Protein AF-A0A942P314-F1 (afdb_monomer_lite)

Secondary structure (DSSP, 8-state):
--S---B-----SSSPPPPP-GGGGG-TTBS----S--EEEEEEEESSTT--EEEEEEEETTS-EEEEEEEETTTTSPPP-

Sequence (81 aa):
GTYPLYDITASPLTSGTHKFDGPEKNNPYRVLGIDEKQNYARFRFSGERNKRKLNVEFLGIKGEKLGEWSISENDLKTPKQ

pLDDT: mean 75.11, std 12.62, range [51.81, 92.0]

Radius of gyration: 14.82 Å; chains: 1; bounding box: 31×32×37 Å

Foldseek 3Di:
DQFQDADEDAAALPDFFDADDDPRVDDPRYPDDPGRFHWDWDWDWDDDVQFIKIKIFIAGNVRHTPDIDMDTPVNRDHDDD

Structure (mmCIF, N/CA/C/O backbone):
data_AF-A0A942P314-F1
#
_entry.id   AF-A0A942P314-F1
#
loop_
_atom_site.group_PDB
_atom_site.id
_atom_site.type_symbol
_atom_site.label_atom_id
_atom_site.label_alt_id
_atom_site.label_comp_id
_atom_site.label_asym_id
_atom_site.label_entity_id
_atom_site.label_seq_id
_atom_site.pdbx_PDB_ins_code
_atom_site.Cartn_x
_atom_site.Cartn_y
_atom_site.Cartn_z
_atom_site.occupancy
_atom_site.B_iso_or_equiv
_atom_site.auth_seq_id
_atom_site.auth_comp_id
_atom_site.auth_asym_id
_atom_site.auth_atom_id
_atom_site.pdbx_PDB_model_num
ATOM 1 N N . GLY A 1 1 ? -0.990 -10.780 19.480 1.00 52.47 1 GLY A N 1
ATOM 2 C CA . GLY A 1 1 ? -1.390 -9.746 18.509 1.00 52.47 1 GLY A CA 1
ATOM 3 C C . GLY A 1 1 ? -2.500 -10.315 17.663 1.00 52.47 1 GLY A C 1
ATOM 4 O O . GLY A 1 1 ? -2.332 -11.409 17.152 1.00 52.47 1 GLY A O 1
ATOM 5 N N . THR A 1 2 ? -3.641 -9.639 17.604 1.00 64.62 2 THR A N 1
ATOM 6 C CA . THR A 1 2 ? -4.906 -10.137 17.028 1.00 64.62 2 THR A CA 1
ATOM 7 C C . THR A 1 2 ? -5.432 -9.179 15.957 1.00 64.62 2 THR A C 1
ATOM 9 O O . THR A 1 2 ? -6.632 -8.923 15.874 1.00 64.62 2 THR A O 1
ATOM 12 N N . TYR A 1 3 ? -4.521 -8.571 15.195 1.00 64.50 3 TYR A N 1
ATOM 13 C CA . TYR A 1 3 ? -4.859 -7.670 14.097 1.00 64.50 3 TYR A CA 1
ATOM 14 C C . TYR A 1 3 ? -4.485 -8.314 12.755 1.00 64.50 3 TYR A C 1
ATOM 16 O O . TYR A 1 3 ? -3.485 -9.036 12.692 1.00 64.50 3 TYR A O 1
ATOM 24 N N . PRO A 1 4 ? -5.287 -8.090 11.700 1.00 70.19 4 PRO A N 1
ATOM 25 C CA . PRO A 1 4 ? -5.006 -8.617 10.370 1.00 70.19 4 PRO A CA 1
ATOM 26 C C . PRO A 1 4 ? -3.702 -8.027 9.818 1.00 70.19 4 PRO A C 1
ATOM 28 O O . PRO A 1 4 ? -3.417 -6.841 9.999 1.00 70.19 4 PRO A O 1
ATOM 31 N N . LEU A 1 5 ? -2.911 -8.869 9.152 1.00 76.06 5 LEU A N 1
ATOM 32 C CA . LEU A 1 5 ? -1.663 -8.483 8.498 1.00 76.06 5 LEU A CA 1
ATOM 33 C C . LEU A 1 5 ? -1.922 -8.340 6.995 1.00 76.06 5 LEU A C 1
ATOM 35 O O . LEU A 1 5 ? -2.498 -9.237 6.382 1.00 76.06 5 LEU A O 1
ATOM 39 N N . TYR A 1 6 ? -1.521 -7.206 6.425 1.00 78.25 6 TYR A N 1
ATOM 40 C CA . TYR A 1 6 ? -1.704 -6.894 5.006 1.00 78.25 6 TYR A CA 1
ATOM 41 C C . TYR A 1 6 ? -0.343 -6.744 4.329 1.00 78.25 6 TYR A C 1
ATOM 43 O O . TYR A 1 6 ? 0.532 -6.057 4.856 1.00 78.25 6 TYR A O 1
ATOM 51 N N . ASP A 1 7 ? -0.186 -7.349 3.154 1.00 77.38 7 ASP A N 1
ATOM 52 C CA . ASP A 1 7 ? 0.984 -7.180 2.290 1.00 77.38 7 ASP A CA 1
ATOM 53 C C . ASP A 1 7 ? 0.654 -6.174 1.174 1.00 77.38 7 ASP A C 1
ATOM 55 O O . ASP A 1 7 ? -0.203 -6.415 0.312 1.00 77.38 7 ASP A O 1
ATOM 59 N N . ILE A 1 8 ? 1.332 -5.022 1.221 1.00 80.00 8 ILE A N 1
ATOM 60 C CA . ILE A 1 8 ? 1.325 -4.003 0.170 1.00 80.00 8 ILE A CA 1
ATOM 61 C 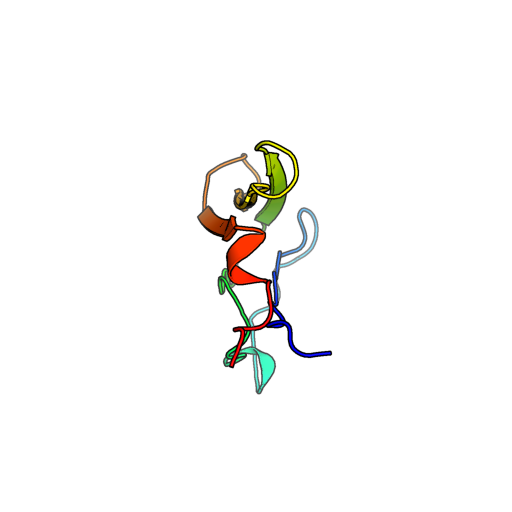C . ILE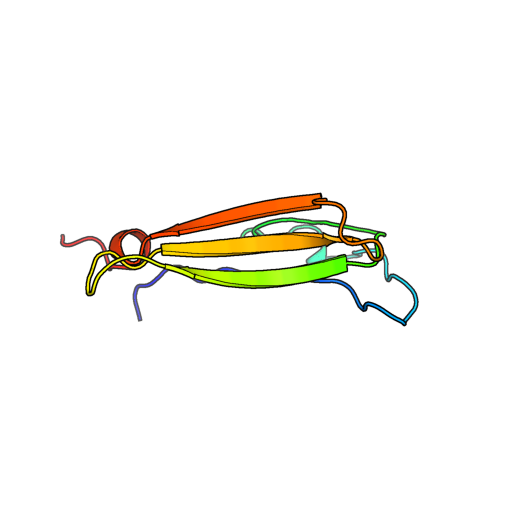 A 1 8 ? 2.600 -4.172 -0.655 1.00 80.00 8 ILE A C 1
ATOM 63 O O . ILE A 1 8 ? 3.666 -3.687 -0.281 1.00 80.00 8 ILE A O 1
ATOM 67 N N . THR A 1 9 ? 2.480 -4.829 -1.805 1.00 76.25 9 THR A N 1
ATOM 68 C CA . THR A 1 9 ? 3.600 -5.022 -2.728 1.00 76.25 9 THR A CA 1
ATOM 69 C C . THR A 1 9 ? 3.618 -3.903 -3.777 1.00 76.25 9 THR A C 1
ATOM 71 O O . THR A 1 9 ? 2.653 -3.737 -4.521 1.00 76.25 9 THR A O 1
ATOM 74 N N . ALA A 1 10 ? 4.714 -3.145 -3.857 1.00 76.75 10 ALA A N 1
ATOM 75 C CA . ALA A 1 10 ? 4.961 -2.160 -4.912 1.00 76.75 10 ALA A CA 1
ATOM 76 C C . ALA A 1 10 ? 6.246 -2.515 -5.673 1.00 76.75 10 ALA A C 1
ATOM 78 O O . ALA A 1 10 ? 7.205 -3.011 -5.081 1.00 76.75 10 ALA A O 1
ATOM 79 N N . SER A 1 11 ? 6.256 -2.283 -6.984 1.00 71.50 11 SER A N 1
ATOM 80 C CA . SER A 1 11 ? 7.410 -2.586 -7.842 1.00 71.50 11 SER A CA 1
ATOM 81 C C . SER A 1 11 ? 8.478 -1.482 -7.781 1.00 71.50 11 SER A C 1
ATOM 83 O O . SER A 1 11 ? 8.203 -0.379 -7.320 1.00 71.50 11 SER A O 1
ATOM 85 N N . PRO A 1 12 ? 9.716 -1.728 -8.238 1.00 66.38 12 PRO A N 1
ATOM 86 C CA . PRO A 1 12 ? 10.718 -0.673 -8.347 1.00 66.38 12 PRO A CA 1
ATOM 87 C C . PRO A 1 12 ? 10.335 0.371 -9.411 1.00 66.38 12 PRO A C 1
ATOM 89 O O . PRO A 1 12 ? 9.876 0.034 -10.501 1.00 66.38 12 PRO A O 1
ATOM 92 N N . LEU A 1 13 ? 10.587 1.648 -9.106 1.00 61.31 13 LEU A N 1
ATOM 93 C CA . LEU A 1 13 ? 10.373 2.781 -10.020 1.00 61.31 13 LEU A CA 1
ATOM 94 C C . LEU A 1 13 ? 11.388 2.832 -11.173 1.00 61.31 13 LEU A C 1
ATOM 96 O O . LEU A 1 13 ? 11.068 3.327 -12.247 1.00 61.31 13 LEU A O 1
ATOM 100 N N . THR A 1 14 ? 12.620 2.368 -10.943 1.00 52.78 14 THR A N 1
ATOM 101 C CA . THR A 1 14 ? 13.766 2.593 -11.847 1.00 52.78 14 THR A CA 1
ATOM 102 C C . THR A 1 14 ? 14.520 1.320 -12.237 1.00 52.78 14 THR A C 1
ATOM 104 O O . THR A 1 14 ? 15.451 1.387 -13.036 1.00 52.78 14 THR A O 1
ATOM 107 N N . SER A 1 15 ? 14.138 0.154 -11.710 1.00 54.81 15 SER A N 1
ATOM 108 C CA . SER A 1 15 ? 14.772 -1.141 -12.010 1.00 54.81 15 SER A CA 1
ATOM 109 C C . SER A 1 15 ? 13.823 -2.062 -12.782 1.00 54.81 15 SER A C 1
ATOM 111 O O . SER A 1 15 ? 12.616 -1.816 -12.820 1.00 54.81 15 SER A O 1
ATOM 113 N N . GLY A 1 16 ? 14.364 -3.102 -13.427 1.00 54.88 16 GLY A N 1
ATOM 114 C CA . GLY A 1 16 ? 13.575 -4.069 -14.197 1.00 54.88 16 GLY A CA 1
ATOM 115 C C . GLY A 1 16 ? 12.488 -4.741 -13.351 1.00 54.88 16 GLY A C 1
ATOM 116 O O . GLY A 1 16 ? 12.692 -5.019 -12.171 1.00 54.88 16 GLY A O 1
ATOM 117 N N . THR A 1 17 ? 11.324 -4.979 -13.951 1.00 56.09 17 THR A N 1
ATOM 118 C CA . THR A 1 17 ? 10.210 -5.679 -13.302 1.00 56.09 17 THR A CA 1
ATOM 119 C C . THR A 1 17 ? 10.513 -7.172 -13.230 1.00 56.09 17 THR A C 1
ATOM 121 O O . THR A 1 17 ? 10.884 -7.773 -14.238 1.00 56.09 17 THR A O 1
ATOM 124 N N . HIS A 1 18 ? 10.342 -7.776 -12.057 1.00 57.78 18 HIS A N 1
ATOM 125 C CA . HIS A 1 18 ? 10.426 -9.224 -11.886 1.00 57.78 18 HIS A CA 1
ATOM 126 C C . HIS A 1 18 ? 9.019 -9.824 -11.988 1.00 57.78 18 HIS A C 1
ATOM 128 O O . HIS A 1 18 ? 8.084 -9.251 -11.436 1.00 57.78 18 HIS A O 1
ATOM 134 N N . LYS A 1 19 ? 8.871 -10.958 -12.682 1.00 58.44 19 LYS A N 1
ATOM 135 C CA . LYS A 1 19 ? 7.608 -11.714 -12.716 1.00 58.44 19 LYS A CA 1
ATOM 136 C C . LYS A 1 19 ? 7.405 -12.421 -11.383 1.00 58.44 19 LYS A C 1
ATOM 138 O O . LYS A 1 19 ? 8.353 -13.023 -10.880 1.00 58.44 19 LYS A O 1
ATOM 143 N N . PHE A 1 20 ? 6.205 -12.393 -10.809 1.00 59.22 20 PHE A N 1
ATOM 144 C CA . PHE A 1 20 ? 5.941 -13.226 -9.633 1.00 59.22 20 PHE A CA 1
ATOM 145 C C . PHE A 1 20 ? 5.966 -14.711 -10.042 1.00 59.22 20 PHE A C 1
ATOM 147 O O . PHE A 1 20 ? 5.154 -15.144 -10.863 1.00 59.22 20 PHE A O 1
ATOM 154 N N . ASP A 1 21 ? 6.881 -15.497 -9.467 1.00 55.16 21 ASP A N 1
ATOM 155 C CA . ASP A 1 21 ? 6.978 -16.947 -9.686 1.00 55.16 21 ASP A CA 1
ATOM 156 C C . ASP A 1 21 ? 6.920 -17.716 -8.351 1.00 55.16 21 ASP A C 1
ATOM 158 O O . ASP A 1 21 ? 7.161 -17.164 -7.276 1.00 55.16 21 ASP A O 1
ATOM 162 N N . GLY A 1 22 ? 6.547 -18.994 -8.402 1.00 64.31 22 GLY A N 1
ATOM 163 C CA . GLY A 1 22 ? 6.499 -19.870 -7.229 1.00 64.31 22 GLY A CA 1
ATOM 164 C C . GLY A 1 22 ? 5.480 -19.455 -6.140 1.00 64.31 22 GLY A C 1
ATOM 165 O O . GLY A 1 22 ? 4.383 -18.986 -6.458 1.00 64.31 22 GLY A O 1
ATOM 166 N N . PRO A 1 23 ? 5.783 -19.668 -4.841 1.00 60.62 23 PRO A N 1
ATOM 167 C CA . PRO A 1 23 ? 4.837 -19.467 -3.733 1.00 60.62 23 PRO A CA 1
ATOM 168 C C . PRO A 1 23 ? 4.431 -17.999 -3.513 1.00 60.62 23 PRO A C 1
ATOM 170 O O . PRO A 1 23 ? 3.388 -17.737 -2.917 1.00 60.62 23 PRO A O 1
ATOM 173 N N . GLU A 1 24 ? 5.200 -17.038 -4.032 1.00 56.75 24 GLU A N 1
ATOM 174 C CA . GLU A 1 24 ? 4.905 -15.602 -3.930 1.00 56.75 24 GLU A CA 1
ATOM 175 C C . GLU A 1 24 ? 3.797 -15.141 -4.885 1.00 56.75 24 GLU A C 1
ATOM 177 O O . GLU A 1 24 ? 3.242 -14.053 -4.706 1.00 56.75 24 GLU A O 1
ATOM 182 N N . LYS A 1 25 ? 3.443 -15.960 -5.885 1.00 60.03 25 LYS A N 1
ATOM 183 C CA . LYS A 1 25 ? 2.362 -15.663 -6.832 1.00 60.03 25 LYS A CA 1
A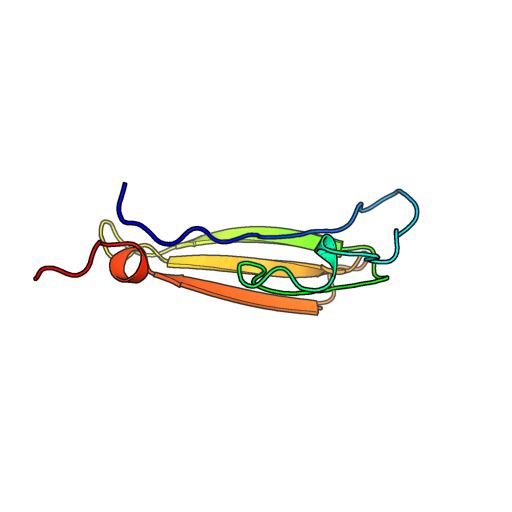TOM 184 C C . LYS A 1 25 ? 0.981 -15.699 -6.169 1.00 60.03 25 LYS A C 1
ATOM 186 O O . LYS A 1 25 ? 0.114 -14.908 -6.525 1.00 60.03 25 LYS A O 1
ATOM 191 N N . ASN A 1 26 ? 0.803 -16.567 -5.171 1.00 60.47 26 ASN A N 1
ATOM 192 C CA . ASN A 1 26 ? -0.474 -16.813 -4.496 1.00 60.47 26 ASN A CA 1
ATOM 193 C C . ASN A 1 26 ? -0.419 -16.419 -3.008 1.00 60.47 26 ASN A C 1
ATOM 195 O O . ASN A 1 26 ? -0.785 -17.218 -2.148 1.00 60.47 26 ASN A O 1
ATOM 199 N N . ASN A 1 27 ? 0.049 -15.209 -2.681 1.00 63.78 27 ASN A N 1
ATOM 200 C CA . ASN A 1 27 ? -0.001 -14.718 -1.300 1.00 63.78 27 ASN A CA 1
ATOM 201 C C . ASN A 1 27 ? -1.438 -14.268 -0.937 1.00 63.78 27 ASN A C 1
ATOM 203 O O . ASN A 1 27 ?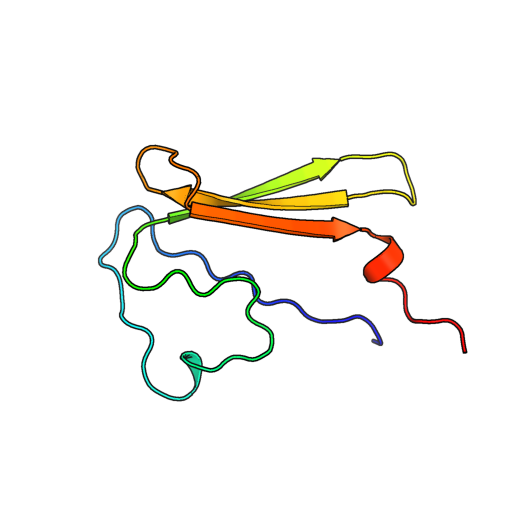 -1.889 -13.251 -1.469 1.00 63.78 27 ASN A O 1
ATOM 207 N N . PRO A 1 28 ? -2.151 -14.953 -0.016 1.00 67.38 28 PRO A N 1
ATOM 208 C CA . PRO A 1 28 ? -3.520 -14.590 0.365 1.00 67.38 28 PRO A CA 1
ATOM 209 C C . PRO A 1 28 ? -3.615 -13.260 1.129 1.00 67.38 28 PRO A C 1
ATOM 211 O O . PRO A 1 28 ? -4.700 -12.695 1.229 1.00 67.38 28 PRO A O 1
ATOM 214 N N . TYR A 1 29 ? -2.500 -12.745 1.656 1.00 63.38 29 TYR A N 1
ATOM 215 C CA . TYR A 1 29 ? -2.442 -11.460 2.361 1.00 63.38 29 TYR A CA 1
ATOM 216 C C . TYR A 1 29 ? -2.169 -10.271 1.429 1.00 63.38 29 TYR A C 1
ATOM 218 O O . TYR A 1 29 ? -2.156 -9.124 1.887 1.00 63.38 29 TYR A O 1
ATOM 226 N N . ARG A 1 30 ? -1.929 -10.523 0.132 1.00 70.94 30 ARG A N 1
ATOM 227 C CA . ARG A 1 30 ? -1.623 -9.473 -0.841 1.00 70.94 30 ARG A CA 1
ATOM 228 C C . ARG A 1 30 ? -2.885 -8.715 -1.216 1.00 70.94 30 ARG A C 1
ATOM 230 O O . ARG A 1 30 ? -3.842 -9.269 -1.745 1.00 70.94 30 ARG A O 1
ATOM 237 N N . VAL A 1 31 ? -2.834 -7.412 -0.990 1.00 70.00 31 VAL A N 1
ATOM 238 C CA . VAL A 1 31 ? -3.947 -6.501 -1.258 1.00 70.00 31 VAL A CA 1
ATOM 239 C C . VAL A 1 31 ? -4.172 -6.284 -2.756 1.00 70.00 31 VAL A C 1
ATOM 241 O O . VAL A 1 31 ? -5.312 -6.217 -3.210 1.00 70.00 31 VAL A O 1
ATOM 244 N N . LEU A 1 32 ? -3.093 -6.162 -3.532 1.00 69.81 32 LEU A N 1
ATOM 245 C CA . LEU A 1 32 ? -3.162 -5.966 -4.976 1.00 69.81 32 LEU A CA 1
ATOM 246 C C . LEU A 1 32 ? -1.928 -6.591 -5.642 1.00 69.81 32 LEU A C 1
ATOM 248 O O . LEU A 1 32 ? -0.797 -6.297 -5.259 1.00 69.81 32 LEU A O 1
ATOM 252 N N . GLY A 1 33 ? -2.135 -7.465 -6.627 1.00 64.50 33 GLY A N 1
ATOM 253 C CA . GLY A 1 33 ? -1.064 -8.084 -7.412 1.00 64.50 33 GLY A CA 1
ATOM 254 C C . GLY A 1 33 ? -0.827 -7.333 -8.716 1.00 64.50 33 GLY A C 1
ATOM 255 O O . GLY A 1 33 ? -1.351 -7.734 -9.750 1.00 64.50 33 GLY A O 1
ATOM 256 N N . ILE A 1 34 ? -0.067 -6.235 -8.678 1.00 63.75 34 ILE A N 1
ATOM 257 C CA . ILE A 1 34 ? 0.364 -5.549 -9.905 1.00 63.75 34 ILE A CA 1
ATOM 258 C C . ILE A 1 34 ? 1.671 -6.193 -10.368 1.00 63.75 34 ILE A C 1
ATOM 260 O O . ILE A 1 34 ? 2.748 -5.816 -9.909 1.00 63.75 34 ILE A O 1
ATOM 264 N N . ASP A 1 35 ? 1.550 -7.181 -11.252 1.00 61.78 35 ASP A N 1
ATOM 265 C CA . ASP A 1 35 ? 2.685 -7.834 -11.909 1.00 61.78 35 ASP A CA 1
ATOM 266 C C . ASP A 1 35 ? 3.137 -7.041 -13.149 1.00 61.78 35 ASP A C 1
ATOM 268 O O . ASP A 1 35 ? 2.349 -6.317 -13.764 1.00 61.78 35 ASP A O 1
ATOM 272 N N . GLU A 1 36 ? 4.418 -7.162 -13.498 1.00 61.75 36 GLU A N 1
ATOM 273 C CA . GLU A 1 36 ? 5.039 -6.641 -14.731 1.00 61.75 36 GLU A CA 1
ATOM 274 C C . GLU A 1 36 ? 4.890 -5.129 -15.010 1.00 61.75 36 GLU A C 1
ATOM 276 O O . GLU A 1 36 ? 5.173 -4.664 -16.116 1.00 61.75 36 GLU A O 1
ATOM 281 N N . LYS A 1 37 ? 4.485 -4.320 -14.024 1.00 67.44 37 LYS A N 1
ATOM 282 C CA . LYS A 1 37 ? 4.417 -2.856 -14.156 1.00 67.44 37 LYS A CA 1
ATOM 283 C C . LYS A 1 37 ? 5.209 -2.160 -13.065 1.00 67.44 37 LYS A C 1
ATOM 285 O O . LYS A 1 37 ? 4.918 -2.323 -11.881 1.00 67.44 37 LYS A O 1
ATOM 290 N N . GLN A 1 38 ? 6.142 -1.305 -13.479 1.00 74.44 38 GLN A N 1
ATOM 291 C CA . GLN A 1 38 ? 6.790 -0.352 -12.582 1.00 74.44 38 GLN A CA 1
ATOM 292 C C . GLN A 1 38 ? 5.725 0.555 -11.962 1.00 74.44 38 GLN A C 1
ATOM 294 O O . GLN A 1 38 ? 4.913 1.162 -12.666 1.00 74.44 38 GLN A O 1
ATOM 299 N N . ASN A 1 39 ? 5.705 0.608 -10.636 1.00 81.31 39 ASN A N 1
ATOM 300 C CA . ASN A 1 39 ? 4.715 1.358 -9.884 1.00 81.31 39 ASN A CA 1
ATOM 301 C C . ASN A 1 39 ? 5.302 1.845 -8.562 1.00 81.31 39 ASN A C 1
ATOM 303 O O . ASN A 1 39 ? 6.391 1.450 -8.176 1.00 81.31 39 ASN A O 1
ATOM 307 N N . TYR A 1 40 ? 4.586 2.716 -7.872 1.00 84.19 40 TYR A N 1
ATOM 308 C CA . TYR A 1 40 ? 4.878 3.102 -6.504 1.00 84.19 40 TYR A CA 1
ATOM 309 C C . TYR A 1 40 ? 3.574 3.217 -5.725 1.00 84.19 40 TYR A C 1
ATOM 311 O O . TYR A 1 40 ? 2.530 3.575 -6.273 1.00 84.19 40 TYR A O 1
ATOM 319 N N . ALA A 1 41 ? 3.632 2.917 -4.431 1.00 85.81 41 ALA A N 1
ATOM 320 C CA . ALA A 1 41 ? 2.496 3.090 -3.542 1.00 85.81 41 ALA A CA 1
ATOM 321 C C . ALA A 1 41 ? 2.555 4.469 -2.874 1.00 85.81 41 ALA A C 1
ATOM 323 O O . ALA A 1 41 ? 3.575 4.863 -2.306 1.00 85.81 41 ALA A O 1
ATOM 324 N N . ARG A 1 42 ? 1.444 5.205 -2.909 1.00 87.81 42 ARG A N 1
ATOM 325 C CA . ARG A 1 42 ? 1.252 6.447 -2.160 1.00 87.81 42 ARG A CA 1
ATOM 326 C C . ARG A 1 42 ? 0.298 6.193 -1.002 1.00 87.81 42 ARG A C 1
ATOM 328 O O . ARG A 1 42 ? -0.873 5.887 -1.206 1.00 87.81 42 ARG A O 1
ATOM 335 N N . PHE A 1 43 ? 0.804 6.381 0.21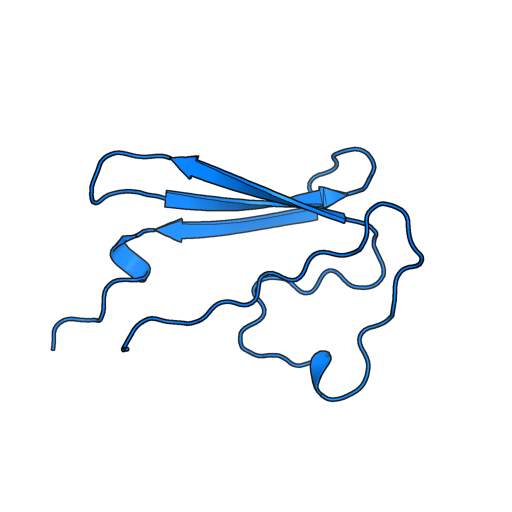1 1.00 90.44 43 PHE A N 1
ATOM 336 C CA . PHE A 1 43 ? 0.041 6.230 1.445 1.00 90.44 43 PHE A CA 1
ATOM 337 C C . PHE A 1 43 ? -0.531 7.585 1.865 1.00 90.44 43 PHE A C 1
ATOM 339 O O . PHE A 1 43 ? 0.199 8.566 2.009 1.00 90.44 43 PHE A O 1
ATOM 346 N N . ARG A 1 44 ? -1.844 7.646 2.078 1.00 90.12 44 ARG A N 1
ATOM 347 C CA . ARG A 1 44 ? -2.547 8.819 2.601 1.00 90.12 44 ARG A CA 1
ATOM 348 C C . ARG A 1 44 ? -3.289 8.443 3.871 1.00 90.12 44 ARG A C 1
ATOM 350 O O . ARG A 1 44 ? -4.190 7.607 3.851 1.00 90.12 44 ARG A O 1
ATOM 357 N N . PHE A 1 45 ? -2.946 9.114 4.960 1.00 90.94 45 PHE A N 1
ATOM 358 C CA . PHE A 1 45 ? -3.637 8.992 6.237 1.00 90.94 45 PHE A CA 1
ATOM 359 C C . PHE A 1 45 ? -4.569 10.188 6.401 1.00 90.94 45 PHE A C 1
ATOM 361 O O . PHE A 1 45 ? -4.152 11.335 6.252 1.00 90.94 45 PHE A O 1
ATOM 368 N N . SER A 1 46 ? -5.839 9.928 6.684 1.00 91.88 46 SER A N 1
ATOM 369 C CA . SER A 1 46 ? -6.867 10.967 6.804 1.00 91.88 46 SER A CA 1
ATOM 370 C C . SER A 1 46 ? -7.862 10.636 7.916 1.00 91.88 46 SER A C 1
ATOM 372 O O . SER A 1 46 ? -7.831 9.538 8.469 1.00 91.88 46 SER A O 1
ATOM 374 N N . GLY A 1 47 ? -8.726 11.590 8.266 1.00 89.38 47 GLY A N 1
ATOM 375 C CA . GLY A 1 47 ? -9.768 11.420 9.282 1.00 89.38 47 GLY A CA 1
ATOM 376 C C . GLY A 1 47 ? -9.357 11.865 10.687 1.00 89.38 47 GLY A C 1
ATOM 377 O O . GLY A 1 47 ? -8.196 12.185 10.948 1.00 89.38 47 GLY A O 1
ATOM 378 N N . GLU A 1 48 ? -10.336 11.905 11.586 1.00 89.56 48 GLU A N 1
ATOM 379 C CA . GLU A 1 48 ? -10.176 12.296 12.989 1.00 89.56 48 GLU A CA 1
ATOM 380 C C . GLU A 1 48 ? -9.527 11.178 13.822 1.00 89.56 48 GLU A C 1
ATOM 382 O O . GLU A 1 48 ? -9.415 10.026 13.396 1.00 89.56 48 GLU A O 1
ATOM 387 N N . ARG A 1 49 ? -9.111 11.502 15.050 1.00 84.50 49 ARG A N 1
ATOM 388 C CA . ARG A 1 49 ? -8.632 10.501 16.016 1.00 84.50 49 ARG A CA 1
ATOM 389 C C . ARG A 1 49 ? -9.707 9.418 16.233 1.00 84.50 49 ARG A C 1
ATOM 391 O O . ARG A 1 49 ? -10.869 9.755 16.433 1.00 84.50 49 ARG A O 1
ATOM 398 N N . ASN A 1 50 ? -9.317 8.139 16.223 1.00 83.69 50 ASN A N 1
ATOM 399 C CA . ASN A 1 50 ? -10.190 6.949 16.305 1.00 83.69 50 ASN A CA 1
ATOM 400 C C . ASN A 1 50 ? -11.086 6.680 15.081 1.00 83.69 50 ASN A C 1
ATOM 402 O O . ASN A 1 50 ? -11.885 5.741 15.102 1.00 83.69 50 ASN A O 1
ATOM 406 N N . LYS A 1 51 ? -10.984 7.502 14.033 1.00 86.56 51 LYS A N 1
ATOM 407 C CA . LYS A 1 51 ? -11.664 7.329 12.742 1.00 86.56 51 LYS A CA 1
ATOM 408 C C . LYS A 1 51 ? -10.664 7.503 11.600 1.00 86.56 51 LYS A C 1
ATOM 410 O O . LYS A 1 51 ? -11.026 7.978 10.521 1.00 86.56 51 LYS A O 1
ATOM 415 N N . ARG A 1 52 ? -9.389 7.175 11.845 1.00 90.88 52 ARG A N 1
ATOM 416 C CA . ARG A 1 52 ? -8.360 7.314 10.820 1.00 90.88 52 ARG A CA 1
ATOM 417 C C . ARG A 1 52 ? -8.647 6.329 9.692 1.00 90.88 52 ARG A C 1
ATOM 419 O O . ARG A 1 52 ? -9.081 5.199 9.918 1.00 90.88 52 ARG A O 1
ATOM 426 N N . LYS A 1 53 ? -8.404 6.769 8.466 1.00 91.00 53 LYS A N 1
ATOM 427 C CA . LYS A 1 53 ? -8.474 5.946 7.264 1.00 91.00 53 LYS A CA 1
ATOM 428 C C . LYS A 1 53 ? -7.129 6.009 6.564 1.00 91.00 53 LYS A C 1
ATOM 430 O O . LYS A 1 53 ? -6.633 7.104 6.279 1.00 91.00 53 LYS A O 1
ATOM 435 N N . LEU A 1 54 ? -6.560 4.839 6.300 1.00 90.56 54 LEU A N 1
ATOM 436 C CA . LEU A 1 54 ? -5.419 4.685 5.414 1.00 90.56 54 LEU A CA 1
ATOM 437 C C . LEU A 1 54 ? -5.952 4.416 4.007 1.00 90.56 54 LEU A C 1
ATOM 439 O O . LEU A 1 54 ? -6.757 3.509 3.807 1.00 90.56 54 LEU A O 1
ATOM 443 N N . ASN A 1 55 ? -5.504 5.209 3.042 1.00 92.00 55 ASN A N 1
ATOM 444 C CA . ASN A 1 55 ? -5.684 4.946 1.624 1.00 92.00 55 ASN A CA 1
ATOM 445 C C . ASN A 1 55 ? -4.309 4.699 0.991 1.00 92.00 55 ASN A C 1
ATOM 447 O O . ASN A 1 55 ? -3.381 5.483 1.195 1.00 92.00 55 ASN A O 1
ATOM 451 N N . VAL A 1 56 ? -4.187 3.599 0.264 1.00 90.62 56 VAL A N 1
ATOM 452 C CA . VAL A 1 56 ? -3.000 3.169 -0.463 1.00 90.62 56 VAL A CA 1
ATOM 453 C C . VAL A 1 56 ? -3.343 3.219 -1.942 1.00 90.62 56 VAL A C 1
ATOM 455 O O . VAL A 1 56 ? -4.134 2.422 -2.438 1.00 90.62 56 VAL A O 1
ATOM 458 N N . GLU A 1 57 ? -2.751 4.169 -2.649 1.00 89.75 57 GLU A N 1
ATOM 459 C CA . GLU A 1 57 ? -2.896 4.297 -4.095 1.00 89.75 57 GLU A CA 1
ATOM 460 C C . GLU A 1 57 ? -1.679 3.671 -4.772 1.00 89.75 57 GLU A C 1
ATOM 462 O O . GLU A 1 57 ? -0.550 4.055 -4.473 1.00 89.75 57 GLU A O 1
ATOM 467 N N . PHE A 1 58 ? -1.894 2.755 -5.708 1.00 87.19 58 PHE A N 1
ATOM 468 C CA . PHE A 1 58 ? -0.833 2.231 -6.559 1.00 87.19 58 PHE A CA 1
ATOM 469 C C . PHE A 1 58 ? -0.794 3.055 -7.839 1.00 87.19 58 PHE A C 1
ATOM 471 O O . PHE A 1 58 ? -1.779 3.113 -8.580 1.00 87.19 58 PHE A O 1
ATOM 478 N N . LEU A 1 59 ? 0.329 3.719 -8.083 1.00 85.94 59 LEU A N 1
ATOM 479 C CA . LEU A 1 59 ? 0.523 4.648 -9.189 1.00 85.94 59 LEU A CA 1
ATOM 480 C C . LEU A 1 59 ? 1.607 4.108 -10.120 1.00 85.94 59 LEU A C 1
ATOM 482 O O . LEU A 1 59 ? 2.624 3.609 -9.650 1.00 85.94 59 LEU A O 1
ATOM 486 N N . GLY A 1 60 ? 1.402 4.191 -11.429 1.00 83.56 60 GLY A N 1
ATOM 487 C CA . GLY A 1 60 ? 2.421 3.866 -12.421 1.00 83.56 60 GLY A CA 1
ATOM 488 C C . GLY A 1 60 ? 3.465 4.974 -12.553 1.00 83.56 60 GLY A C 1
ATOM 489 O O . GLY A 1 60 ? 3.371 6.028 -11.924 1.00 83.56 60 GLY A O 1
ATOM 490 N N . ILE A 1 61 ? 4.476 4.746 -13.386 1.00 81.06 61 ILE A N 1
ATOM 491 C CA . ILE A 1 61 ? 5.624 5.654 -13.554 1.00 81.06 61 ILE A CA 1
ATOM 492 C C . ILE A 1 61 ? 5.258 7.067 -14.031 1.00 81.06 61 ILE A C 1
ATOM 494 O O . ILE A 1 61 ? 6.017 8.002 -13.786 1.00 81.06 61 ILE A O 1
ATOM 498 N N . LYS A 1 62 ? 4.110 7.251 -14.695 1.00 81.38 62 LYS A N 1
ATOM 499 C CA . LYS A 1 62 ? 3.622 8.565 -15.145 1.00 81.38 62 LYS A CA 1
ATOM 500 C C . LYS A 1 62 ? 2.585 9.154 -14.184 1.00 81.38 62 LYS A C 1
ATOM 502 O O . LYS A 1 62 ? 1.982 10.180 -14.491 1.00 81.38 62 LYS A O 1
ATOM 507 N N . GLY A 1 63 ? 2.379 8.528 -13.023 1.00 80.06 63 GLY A N 1
ATOM 508 C CA . GLY A 1 63 ? 1.369 8.919 -12.042 1.00 80.06 63 GLY A CA 1
ATOM 509 C C . GLY A 1 63 ? -0.039 8.423 -12.377 1.00 80.06 63 GLY A C 1
ATOM 510 O O . GLY A 1 63 ? -1.003 8.877 -11.759 1.00 80.06 63 GLY A O 1
ATOM 511 N N . GLU A 1 64 ? -0.187 7.507 -13.337 1.00 85.88 64 GLU A N 1
ATOM 512 C CA . GLU A 1 64 ? -1.460 6.864 -13.641 1.00 85.88 64 GLU A CA 1
ATOM 513 C C . GLU A 1 64 ? -1.912 5.975 -12.479 1.00 85.88 64 GLU A C 1
ATOM 515 O O . GLU A 1 64 ? -1.126 5.219 -11.915 1.00 85.88 64 GLU A O 1
ATOM 520 N N . LYS A 1 65 ? -3.188 6.038 -12.102 1.00 86.38 65 LYS A N 1
ATOM 521 C CA . LYS A 1 65 ? -3.721 5.200 -11.023 1.00 86.38 65 LYS A CA 1
ATOM 522 C C . LYS A 1 65 ? -3.925 3.773 -11.529 1.00 86.38 65 LYS A C 1
ATOM 524 O O . LYS A 1 65 ? -4.778 3.536 -12.378 1.00 86.38 65 LYS A O 1
ATOM 529 N N . LEU A 1 66 ? -3.150 2.835 -10.995 1.00 83.50 66 LEU A N 1
ATOM 530 C CA . LEU A 1 66 ? -3.247 1.405 -11.296 1.00 83.50 66 LEU A CA 1
ATOM 531 C C . LEU A 1 66 ? -4.251 0.699 -10.384 1.00 83.50 66 LEU A C 1
ATOM 533 O O . LEU A 1 66 ? -4.882 -0.271 -10.789 1.00 83.50 66 LEU A O 1
ATOM 537 N N . GLY A 1 67 ? -4.419 1.202 -9.163 1.00 85.00 67 GLY A N 1
ATOM 538 C CA . GLY A 1 67 ? -5.391 0.690 -8.211 1.00 85.00 67 GLY A CA 1
ATOM 539 C C . GLY A 1 67 ? -5.406 1.506 -6.930 1.00 85.00 67 GLY A C 1
ATOM 540 O O . GLY A 1 67 ? -4.548 2.360 -6.700 1.00 85.00 67 GLY A O 1
ATOM 541 N N . GLU A 1 68 ? -6.392 1.245 -6.085 1.00 88.00 68 GLU A N 1
ATOM 542 C CA . GLU A 1 68 ? -6.417 1.762 -4.724 1.00 88.00 68 GLU A CA 1
ATOM 543 C C . GLU A 1 68 ? -6.954 0.718 -3.766 1.00 88.00 68 GLU A C 1
ATOM 545 O O . GLU A 1 68 ? -7.789 -0.113 -4.121 1.00 88.00 68 GLU A O 1
ATOM 550 N N . TRP A 1 69 ? -6.492 0.805 -2.533 1.00 89.56 69 TRP A N 1
ATOM 551 C CA . TRP A 1 69 ? -7.022 0.043 -1.428 1.00 89.56 69 TRP A CA 1
ATOM 552 C C . TRP A 1 69 ? -7.102 0.932 -0.204 1.00 89.56 69 TRP A C 1
ATOM 554 O O . TRP A 1 69 ? -6.255 1.795 0.013 1.00 89.56 69 TRP A O 1
ATOM 564 N N . SER A 1 70 ? -8.123 0.732 0.620 1.00 90.06 70 SER A N 1
ATOM 565 C CA . SER A 1 70 ? -8.273 1.530 1.824 1.00 90.06 70 SER A CA 1
ATOM 566 C C . SER A 1 70 ? -8.780 0.705 2.982 1.00 90.06 70 SER A C 1
ATOM 568 O O . SER A 1 70 ? -9.595 -0.192 2.789 1.00 90.06 70 SER A O 1
ATOM 570 N N . ILE A 1 71 ? -8.341 1.077 4.177 1.00 90.19 71 ILE A N 1
ATOM 571 C CA . ILE A 1 71 ? -8.742 0.4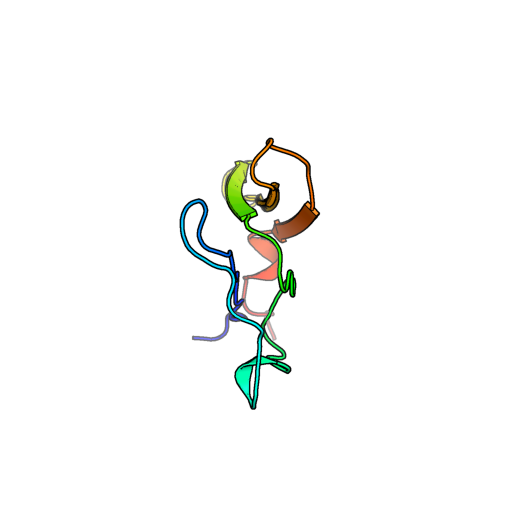44 5.425 1.00 90.19 71 ILE A CA 1
ATOM 572 C C . ILE A 1 71 ? -9.014 1.499 6.491 1.00 90.19 71 ILE A C 1
ATOM 574 O O . ILE A 1 71 ? -8.314 2.517 6.578 1.00 90.19 71 ILE A O 1
ATOM 578 N N . SER A 1 72 ? -10.054 1.281 7.294 1.00 89.19 72 SER A N 1
ATOM 579 C CA . SER A 1 72 ? -10.304 2.088 8.480 1.00 89.19 72 SER A CA 1
ATOM 580 C C . SER A 1 72 ? -9.526 1.539 9.670 1.00 89.19 72 SER A C 1
ATOM 582 O O . SER A 1 72 ? -9.374 0.336 9.847 1.00 89.19 72 SER A O 1
ATOM 584 N N . GLU A 1 73 ? -9.112 2.428 10.567 1.00 85.94 73 GLU A N 1
ATOM 585 C CA . GLU A 1 73 ? -8.602 2.068 11.890 1.00 85.94 73 GLU A CA 1
ATOM 586 C C . GLU A 1 73 ? -9.564 1.140 12.654 1.00 85.94 73 GLU A C 1
ATOM 588 O O . GLU A 1 73 ? -9.123 0.318 13.452 1.00 85.94 73 GLU A O 1
ATOM 593 N N . ASN A 1 74 ? -10.875 1.232 12.404 1.00 84.38 74 ASN A N 1
ATOM 594 C CA . ASN A 1 74 ? -11.856 0.346 13.029 1.00 84.38 74 ASN A CA 1
ATOM 595 C C . ASN A 1 74 ? -11.786 -1.095 12.513 1.00 84.38 74 ASN A C 1
ATOM 597 O O . ASN A 1 74 ? -12.036 -2.005 13.296 1.00 84.38 74 ASN A O 1
ATOM 601 N N . ASP A 1 75 ? -11.383 -1.304 11.260 1.00 81.00 75 ASP A N 1
ATOM 602 C CA . ASP A 1 75 ? -11.228 -2.640 10.667 1.00 81.00 75 ASP A CA 1
ATOM 603 C C . ASP A 1 75 ? -9.967 -3.353 11.187 1.00 81.00 75 ASP A C 1
ATOM 605 O O . ASP A 1 75 ? -9.826 -4.568 11.072 1.00 81.00 75 ASP A O 1
ATOM 609 N N . LEU A 1 76 ? -9.033 -2.594 11.774 1.00 79.50 76 LEU A N 1
ATOM 610 C CA . LEU A 1 76 ? -7.819 -3.108 12.413 1.00 79.50 76 LEU A CA 1
ATOM 611 C C . LEU A 1 76 ? -8.023 -3.457 13.890 1.00 79.50 76 LEU A C 1
ATOM 613 O O . LEU A 1 76 ? -7.161 -4.096 14.500 1.00 79.50 76 LEU A O 1
ATOM 617 N N . LYS A 1 77 ? -9.138 -3.025 14.491 1.00 77.88 77 LYS A N 1
ATOM 618 C CA . LYS A 1 77 ? -9.448 -3.353 15.882 1.00 77.88 77 LYS A CA 1
ATOM 619 C C . LYS A 1 77 ? -9.821 -4.823 15.963 1.00 77.88 77 LYS A C 1
ATOM 621 O O . LYS A 1 77 ? -10.605 -5.328 15.167 1.00 77.88 77 LYS A O 1
ATOM 626 N N . THR A 1 78 ? -9.273 -5.507 16.960 1.00 68.75 78 THR A N 1
ATOM 627 C CA . THR A 1 78 ? -9.672 -6.881 17.257 1.00 68.75 78 THR A CA 1
ATOM 628 C C . THR A 1 78 ? -11.182 -6.920 17.512 1.00 68.75 78 THR A C 1
ATOM 630 O O . THR A 1 78 ? -11.658 -6.100 18.308 1.00 68.75 78 THR A O 1
ATOM 633 N N . PRO A 1 79 ? -11.938 -7.828 16.862 1.00 61.84 79 PRO A N 1
ATOM 634 C CA . PRO A 1 79 ? -13.355 -7.998 17.147 1.00 61.84 79 PRO A CA 1
ATOM 635 C C . PRO A 1 79 ? -13.527 -8.235 18.647 1.00 61.84 79 PRO A C 1
ATOM 637 O O . PRO A 1 79 ? -12.882 -9.120 19.210 1.00 61.84 79 PRO A O 1
ATOM 640 N N . LYS A 1 80 ? -14.347 -7.418 19.313 1.00 58.69 80 LYS A N 1
ATOM 641 C CA . LYS A 1 80 ? -14.742 -7.719 20.691 1.00 58.69 80 LYS A CA 1
ATOM 642 C C . LYS A 1 80 ? -15.623 -8.970 20.628 1.00 58.69 80 LYS A C 1
ATOM 644 O O . LYS A 1 80 ? -16.634 -8.932 19.929 1.00 58.69 80 LYS A O 1
ATOM 649 N N . GLN A 1 81 ? -15.185 -10.056 21.271 1.00 51.81 81 GLN A N 1
ATOM 650 C CA . GLN A 1 81 ? -16.057 -11.195 21.585 1.00 51.81 81 GLN A CA 1
ATOM 651 C C . GLN A 1 81 ? -17.195 -10.747 22.499 1.00 51.81 81 GLN A C 1
ATOM 653 O O . GLN A 1 81 ? -16.947 -9.844 23.335 1.00 51.81 81 GLN A O 1
#